Protein AF-K9RDS1-F1 (afdb_monomer)

Structure (mmCIF, N/CA/C/O backbone):
data_AF-K9RDS1-F1
#
_entry.id   AF-K9RDS1-F1
#
loop_
_atom_site.group_PDB
_atom_site.id
_atom_site.type_symbol
_atom_site.label_atom_id
_atom_site.label_alt_id
_atom_site.label_comp_id
_atom_site.label_asym_id
_atom_site.label_entity_id
_atom_site.label_seq_id
_atom_site.pdbx_PDB_ins_code
_atom_site.Cartn_x
_atom_site.Cartn_y
_atom_site.Cartn_z
_atom_site.occupancy
_atom_site.B_iso_or_equiv
_atom_site.auth_seq_id
_atom_site.auth_comp_id
_atom_site.auth_asym_id
_atom_site.auth_atom_id
_atom_site.pdbx_PDB_model_num
ATOM 1 N N . MET A 1 1 ? -23.344 -8.892 13.860 1.00 57.97 1 MET A N 1
ATOM 2 C CA . MET A 1 1 ? -22.542 -7.648 13.850 1.00 57.97 1 MET A CA 1
ATOM 3 C C . MET A 1 1 ? -21.372 -7.818 12.883 1.00 57.97 1 MET A C 1
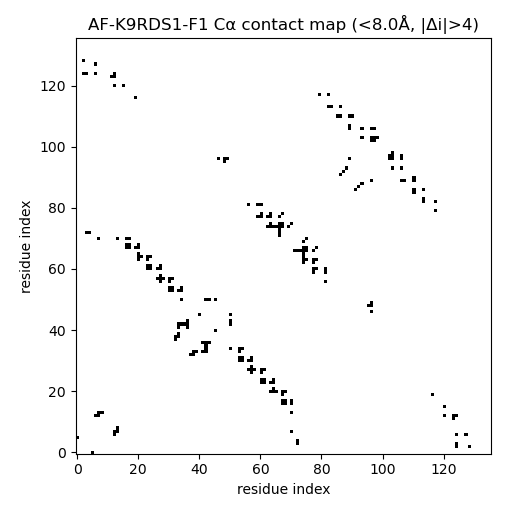ATOM 5 O O . MET A 1 1 ? -20.872 -8.930 12.770 1.00 57.97 1 MET A O 1
ATOM 9 N N . ASN A 1 2 ? -20.998 -6.798 12.100 1.00 82.69 2 ASN A N 1
ATOM 10 C CA . ASN A 1 2 ? -19.904 -6.906 11.121 1.00 82.69 2 ASN A CA 1
ATOM 11 C C . ASN A 1 2 ? -18.580 -6.490 11.788 1.00 82.69 2 ASN A C 1
ATOM 13 O O . ASN A 1 2 ? -18.337 -5.298 11.952 1.00 82.69 2 ASN A O 1
ATOM 17 N N . LEU A 1 3 ? -17.721 -7.460 12.120 1.00 82.25 3 LEU A N 1
ATOM 18 C CA . LEU A 1 3 ? -16.455 -7.258 12.845 1.00 82.25 3 LEU A CA 1
ATOM 19 C C . LEU A 1 3 ? -15.535 -6.198 12.202 1.00 82.25 3 LEU A C 1
ATOM 21 O O . LEU A 1 3 ? -14.883 -5.410 12.893 1.00 82.25 3 LEU A O 1
ATOM 25 N N . LEU A 1 4 ? -15.491 -6.132 10.866 1.00 81.50 4 LEU A N 1
ATOM 26 C CA . LEU A 1 4 ? -14.716 -5.108 10.153 1.00 81.50 4 LEU A CA 1
ATOM 27 C C . LEU A 1 4 ? -15.299 -3.712 10.359 1.00 81.50 4 LEU A C 1
ATOM 29 O O . LEU A 1 4 ? -14.567 -2.731 10.373 1.00 81.50 4 LEU A O 1
ATOM 33 N N . PHE A 1 5 ? -16.616 -3.583 10.497 1.00 82.75 5 PHE A N 1
ATOM 34 C CA . PHE A 1 5 ? -17.224 -2.286 10.759 1.00 82.75 5 PHE A CA 1
ATOM 35 C C . PHE A 1 5 ? -16.827 -1.760 12.138 1.00 82.75 5 PHE A C 1
ATOM 37 O O . PHE A 1 5 ? -16.374 -0.622 12.230 1.00 82.75 5 PHE A O 1
ATOM 44 N N . GLU A 1 6 ? -16.933 -2.598 13.163 1.00 82.56 6 GLU A N 1
ATOM 45 C CA . GLU A 1 6 ? -16.746 -2.215 14.566 1.00 82.56 6 GLU A CA 1
ATOM 46 C C . GLU A 1 6 ? -15.288 -1.948 14.915 1.00 82.56 6 GLU A C 1
ATOM 48 O O . GLU A 1 6 ? -14.963 -0.932 15.537 1.00 82.56 6 GLU A O 1
ATOM 53 N N . SER A 1 7 ? -14.394 -2.817 14.439 1.00 84.75 7 SER A N 1
ATOM 54 C CA . SER A 1 7 ? -12.957 -2.700 14.695 1.00 84.75 7 SER A CA 1
ATOM 55 C C . SER A 1 7 ? -12.385 -1.357 14.239 1.00 84.75 7 SER A C 1
ATOM 57 O O . SER A 1 7 ? -11.572 -0.777 14.949 1.00 84.75 7 SER A O 1
ATOM 59 N N . ARG A 1 8 ? -12.851 -0.783 13.125 1.00 86.06 8 ARG A N 1
ATOM 60 C CA . ARG A 1 8 ? -12.325 0.488 12.573 1.00 86.06 8 ARG A CA 1
ATOM 61 C C . ARG A 1 8 ? -12.622 1.718 13.426 1.00 86.06 8 ARG A C 1
ATOM 63 O O . ARG A 1 8 ? -11.981 2.755 13.245 1.00 86.06 8 ARG A O 1
ATOM 70 N N . HIS A 1 9 ? -13.598 1.627 14.327 1.00 84.31 9 HIS A N 1
ATOM 71 C CA . HIS A 1 9 ? -13.911 2.698 15.270 1.00 84.31 9 HIS A CA 1
ATOM 72 C C . HIS A 1 9 ? -13.145 2.557 16.591 1.00 84.31 9 HIS A C 1
ATOM 74 O O . HIS A 1 9 ? -13.081 3.525 17.348 1.00 84.31 9 HIS A O 1
ATOM 80 N N . LYS A 1 10 ? -12.497 1.411 16.849 1.00 91.44 10 LYS A N 1
ATOM 81 C CA . LYS A 1 10 ? -11.580 1.264 17.986 1.00 91.44 10 LYS A CA 1
ATOM 82 C C . LYS A 1 10 ? -10.351 2.165 17.779 1.00 91.44 10 LYS A C 1
ATOM 84 O O . LYS A 1 10 ? -9.849 2.265 16.656 1.00 91.44 10 LYS A O 1
ATOM 89 N N . PRO A 1 11 ? -9.829 2.802 18.842 1.00 91.75 11 PRO A N 1
ATOM 90 C CA . PRO A 1 11 ? -8.752 3.784 18.720 1.00 91.75 11 PRO A CA 1
ATOM 91 C C . PRO A 1 11 ? -7.466 3.191 18.128 1.00 91.75 11 PRO A C 1
ATOM 93 O O . PRO A 1 11 ? -6.879 3.803 17.241 1.00 91.75 11 PRO A O 1
ATOM 96 N N . SER A 1 12 ? -7.068 1.982 18.539 1.00 93.50 12 SER A N 1
ATOM 97 C CA . SER A 1 12 ? -5.855 1.311 18.044 1.00 93.50 12 SER A CA 1
ATOM 98 C C . SER A 1 12 ? -5.906 1.039 16.539 1.00 93.50 12 SER A C 1
ATOM 100 O O . SER A 1 12 ? -5.006 1.443 15.807 1.00 93.50 12 SER A O 1
ATOM 102 N N . MET A 1 13 ? -6.991 0.426 16.060 1.00 96.00 13 MET A N 1
ATOM 103 C CA . MET A 1 13 ? -7.212 0.189 14.632 1.00 96.00 13 MET A CA 1
ATOM 104 C C . MET A 1 13 ? -7.320 1.510 13.864 1.00 96.00 13 MET A C 1
ATOM 106 O O . MET A 1 13 ? -6.721 1.659 12.807 1.00 96.00 13 MET A O 1
ATOM 110 N N . GLY A 1 14 ? -8.046 2.497 14.394 1.00 95.69 14 GLY A N 1
ATOM 111 C CA . GLY A 1 14 ? -8.191 3.799 13.747 1.00 95.69 14 GLY A CA 1
ATOM 112 C C . GLY A 1 14 ? -6.859 4.533 13.552 1.00 95.69 14 GLY A C 1
ATOM 113 O O . GLY A 1 14 ? -6.648 5.123 12.493 1.00 95.69 14 GLY A O 1
ATOM 114 N N . ILE A 1 15 ? -5.964 4.482 14.543 1.00 96.88 15 ILE A N 1
ATOM 115 C CA . ILE A 1 15 ? -4.605 5.037 14.449 1.00 96.88 15 ILE A CA 1
ATOM 116 C C . ILE A 1 15 ? -3.781 4.244 13.434 1.00 96.88 15 ILE A C 1
ATOM 118 O O . ILE A 1 15 ? -3.176 4.842 12.547 1.00 96.88 15 ILE A O 1
ATOM 122 N N . TYR A 1 16 ? -3.813 2.912 13.518 1.00 98.12 16 TYR A N 1
ATOM 123 C CA . TYR A 1 16 ? -3.113 2.037 12.581 1.00 98.12 16 TYR A CA 1
ATOM 124 C C . TYR A 1 16 ? -3.503 2.324 11.124 1.00 98.12 16 TYR A C 1
ATOM 126 O O . TYR A 1 16 ? -2.622 2.527 10.295 1.00 98.12 16 TYR A O 1
ATOM 134 N N . LEU A 1 17 ? -4.800 2.431 10.812 1.00 98.06 17 LEU A N 1
ATOM 135 C CA . LEU A 1 17 ? -5.264 2.709 9.447 1.00 98.06 17 LEU A CA 1
ATOM 136 C C . LEU A 1 17 ? -4.774 4.070 8.932 1.00 98.06 17 LEU A C 1
ATOM 138 O O . LEU A 1 17 ? -4.433 4.184 7.759 1.00 98.06 17 LEU A O 1
ATOM 142 N N . LYS A 1 18 ? -4.694 5.093 9.793 1.00 98.19 18 LYS A N 1
ATOM 143 C CA . LYS A 1 18 ? -4.146 6.405 9.411 1.00 98.19 18 LYS A CA 1
ATOM 144 C C . LYS A 1 18 ? -2.642 6.357 9.161 1.00 98.19 18 LYS A C 1
ATOM 146 O O . LYS A 1 18 ? -2.181 6.937 8.186 1.00 98.19 18 LYS A O 1
ATOM 151 N N . ILE A 1 19 ? -1.888 5.659 10.009 1.00 98.56 19 ILE A N 1
ATOM 152 C CA . ILE A 1 19 ? -0.446 5.457 9.809 1.00 98.56 19 ILE A CA 1
ATOM 153 C C . ILE A 1 19 ? -0.208 4.684 8.508 1.00 98.56 19 ILE A C 1
ATOM 155 O O . ILE A 1 19 ? 0.604 5.089 7.681 1.00 98.56 19 ILE A O 1
ATOM 159 N N . LEU A 1 20 ? -0.967 3.612 8.289 1.00 98.56 20 LEU A N 1
ATOM 160 C CA . LEU A 1 20 ? -0.900 2.815 7.071 1.00 98.56 20 LEU A CA 1
ATOM 161 C C . LEU A 1 20 ? -1.226 3.652 5.828 1.00 98.56 20 LEU A C 1
ATOM 163 O O . LEU A 1 20 ? -0.536 3.536 4.821 1.00 98.56 20 LEU A O 1
ATOM 167 N N . ALA A 1 21 ? -2.220 4.542 5.909 1.00 98.69 21 ALA A N 1
ATOM 168 C CA . ALA A 1 21 ? -2.540 5.467 4.827 1.00 98.69 21 ALA A CA 1
ATOM 169 C C . ALA A 1 21 ? -1.350 6.367 4.453 1.00 98.69 21 ALA A C 1
ATOM 171 O O . ALA A 1 21 ? -1.142 6.612 3.270 1.00 98.69 21 ALA A O 1
ATOM 172 N N . LEU A 1 22 ? -0.540 6.817 5.420 1.00 98.69 22 LEU A N 1
ATOM 173 C CA . LEU A 1 22 ? 0.663 7.613 5.139 1.00 98.69 22 LEU A CA 1
ATOM 174 C C . LEU A 1 22 ? 1.739 6.800 4.407 1.00 98.69 22 LEU A C 1
ATOM 176 O O . LEU A 1 22 ? 2.350 7.303 3.467 1.00 98.69 22 LEU A O 1
ATOM 180 N N . PHE A 1 23 ? 1.936 5.531 4.777 1.00 98.56 23 PHE A N 1
ATOM 181 C CA . PHE A 1 23 ? 2.849 4.647 4.045 1.00 98.56 23 PHE A CA 1
ATOM 182 C C . PHE A 1 23 ? 2.382 4.398 2.608 1.00 98.56 23 PHE A C 1
ATOM 184 O O . PHE A 1 23 ? 3.173 4.484 1.671 1.00 98.56 23 PHE A O 1
ATOM 191 N N . TYR A 1 24 ? 1.085 4.153 2.417 1.00 98.50 24 TYR A N 1
ATOM 192 C CA . TYR A 1 24 ? 0.511 4.013 1.080 1.00 98.50 24 TYR A CA 1
ATOM 193 C C . TYR A 1 24 ? 0.559 5.318 0.279 1.00 98.50 24 TYR A C 1
ATOM 195 O O . TYR A 1 24 ? 0.686 5.269 -0.940 1.00 98.50 24 TYR A O 1
ATOM 203 N N . PHE A 1 25 ? 0.507 6.478 0.938 1.00 98.75 25 PHE A N 1
ATOM 204 C CA . PHE A 1 25 ? 0.653 7.776 0.281 1.00 98.75 25 PHE A CA 1
ATOM 205 C C . PHE A 1 25 ? 2.065 7.959 -0.263 1.00 98.75 25 PHE A C 1
ATOM 207 O O . PHE A 1 25 ? 2.230 8.352 -1.419 1.00 98.75 25 PHE A O 1
ATOM 214 N N . TYR A 1 26 ? 3.074 7.597 0.530 1.00 98.44 26 TYR A N 1
ATOM 215 C CA . TYR A 1 26 ? 4.452 7.548 0.059 1.00 98.44 26 TYR A CA 1
ATOM 216 C C . TYR A 1 26 ? 4.595 6.603 -1.146 1.00 98.44 26 TYR A C 1
ATOM 218 O O . TYR A 1 26 ? 5.065 7.032 -2.197 1.00 98.44 26 TYR A O 1
ATOM 226 N N . GLY A 1 27 ? 4.100 5.363 -1.045 1.00 97.75 27 GLY A N 1
ATOM 227 C CA . GLY A 1 27 ? 4.163 4.391 -2.144 1.00 97.75 27 GLY A CA 1
ATOM 228 C C . GLY A 1 27 ? 3.454 4.857 -3.423 1.00 97.75 27 GLY A C 1
ATOM 229 O O . GLY A 1 27 ? 4.027 4.793 -4.507 1.00 97.75 27 GLY A O 1
ATOM 230 N N . ALA A 1 28 ? 2.239 5.402 -3.311 1.00 98.31 28 ALA A N 1
ATOM 231 C CA . ALA A 1 28 ? 1.509 5.950 -4.456 1.00 98.31 28 ALA A CA 1
ATOM 232 C C . ALA A 1 28 ? 2.269 7.114 -5.111 1.00 98.31 28 ALA A C 1
ATOM 234 O O . ALA A 1 28 ? 2.321 7.205 -6.335 1.00 98.31 28 ALA A O 1
ATOM 235 N N . THR A 1 29 ? 2.900 7.975 -4.307 1.00 98.50 29 THR A N 1
ATOM 236 C CA . THR A 1 29 ? 3.715 9.089 -4.812 1.00 98.50 29 THR A CA 1
ATOM 237 C C . THR A 1 29 ? 4.932 8.587 -5.585 1.00 98.50 29 THR A C 1
ATOM 239 O O . THR A 1 29 ? 5.243 9.150 -6.630 1.00 98.50 29 THR A O 1
ATOM 242 N N . VAL A 1 30 ? 5.583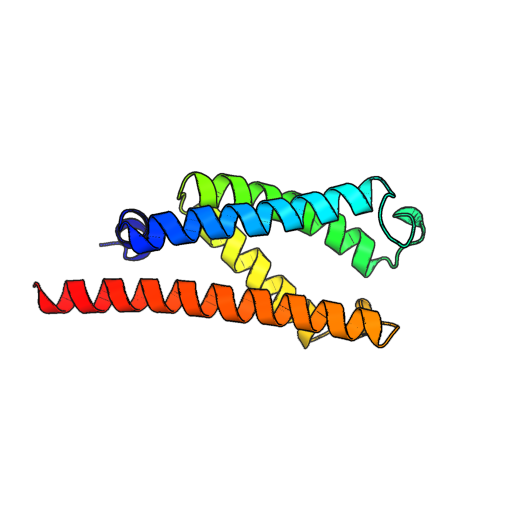 7.510 -5.131 1.00 97.44 30 VAL A N 1
ATOM 243 C CA . VAL A 1 30 ? 6.686 6.871 -5.872 1.00 97.44 30 VAL A CA 1
ATOM 244 C C . VAL A 1 30 ? 6.208 6.372 -7.239 1.00 97.44 30 VAL A C 1
ATOM 246 O O . VAL A 1 30 ? 6.840 6.678 -8.245 1.00 97.44 30 VAL A O 1
ATOM 249 N N . HIS A 1 31 ? 5.057 5.698 -7.310 1.00 97.94 31 HIS A N 1
ATOM 250 C CA . HIS A 1 31 ? 4.504 5.248 -8.594 1.00 97.94 31 HIS A CA 1
ATOM 251 C C . HIS A 1 31 ? 4.148 6.415 -9.530 1.00 97.94 31 HIS A C 1
ATOM 253 O O . HIS A 1 31 ? 4.419 6.355 -10.730 1.00 97.94 31 HIS A O 1
ATOM 259 N N . TYR A 1 32 ? 3.600 7.514 -8.999 1.00 98.50 32 TYR A N 1
ATOM 260 C CA . TYR A 1 32 ? 3.381 8.727 -9.793 1.00 98.50 32 TYR A CA 1
ATOM 261 C C . TYR A 1 32 ? 4.693 9.364 -10.264 1.00 98.50 32 TYR A C 1
ATOM 263 O O . TYR A 1 32 ? 4.776 9.794 -11.412 1.00 98.50 32 TYR A O 1
ATOM 271 N N . ALA A 1 33 ? 5.721 9.410 -9.416 1.00 98.12 33 ALA A N 1
ATOM 272 C CA . ALA A 1 33 ? 7.033 9.929 -9.789 1.00 98.12 33 ALA A CA 1
ATOM 273 C C . ALA A 1 33 ? 7.656 9.101 -10.925 1.00 98.12 33 ALA A C 1
ATOM 275 O O . ALA A 1 33 ? 8.121 9.676 -11.911 1.00 98.12 33 ALA A O 1
ATOM 276 N N . ASN A 1 34 ? 7.574 7.770 -10.843 1.00 97.06 34 ASN A N 1
ATOM 277 C CA . ASN A 1 34 ? 8.015 6.870 -11.909 1.00 97.06 34 ASN A CA 1
ATOM 278 C C . ASN A 1 34 ? 7.268 7.140 -13.219 1.00 97.06 34 ASN A C 1
ATOM 280 O O . ASN A 1 34 ? 7.908 7.298 -14.257 1.00 97.06 34 ASN A O 1
ATOM 284 N N . LEU A 1 35 ? 5.937 7.277 -13.173 1.00 97.31 35 LEU A N 1
ATOM 285 C CA . LEU A 1 35 ? 5.106 7.568 -14.348 1.00 97.31 35 LEU A CA 1
ATOM 286 C C . LEU A 1 35 ? 5.474 8.901 -15.024 1.00 97.31 35 LEU A C 1
ATOM 288 O O . LEU A 1 35 ? 5.400 9.023 -16.246 1.00 97.31 35 LEU A O 1
ATOM 292 N N . LEU A 1 36 ? 5.897 9.890 -14.236 1.00 97.38 36 LEU A N 1
ATOM 293 C CA . LEU A 1 36 ? 6.375 11.188 -14.722 1.00 97.38 36 LEU A CA 1
ATOM 294 C C . LEU A 1 36 ? 7.827 11.153 -15.234 1.00 97.38 36 LEU A C 1
ATOM 296 O O . LEU A 1 36 ? 8.314 12.165 -15.733 1.00 97.38 36 LEU A O 1
ATOM 300 N N . GLY A 1 37 ? 8.508 10.007 -15.144 1.00 94.69 37 GLY A N 1
ATOM 301 C CA . GLY A 1 37 ? 9.886 9.828 -15.602 1.00 94.69 37 GLY A CA 1
ATOM 302 C C . GLY A 1 37 ? 10.956 10.206 -14.576 1.00 94.69 37 GLY A C 1
ATOM 303 O O . GLY A 1 37 ? 12.116 10.320 -14.952 1.00 94.69 37 GLY A O 1
ATOM 304 N N . PHE A 1 38 ? 10.594 10.380 -13.300 1.00 96.00 38 PHE A N 1
ATOM 305 C CA . PHE A 1 38 ? 11.543 10.638 -12.205 1.00 96.00 38 PHE A CA 1
ATOM 306 C C . PHE A 1 38 ? 12.093 9.358 -11.550 1.00 96.00 38 PHE A C 1
ATOM 308 O O . PHE A 1 38 ? 12.783 9.441 -10.535 1.00 96.00 38 PHE A O 1
ATOM 315 N N . GLY A 1 39 ? 11.764 8.182 -12.091 1.00 90.62 39 GLY A N 1
ATOM 316 C CA . GLY A 1 39 ? 12.354 6.911 -11.670 1.00 90.62 39 GLY A CA 1
ATOM 317 C C . GLY A 1 39 ? 13.803 6.760 -12.145 1.00 90.62 39 GLY A C 1
ATOM 318 O O . GLY A 1 39 ? 14.295 7.556 -12.940 1.00 90.62 39 GLY A O 1
ATOM 319 N N . GLU A 1 40 ? 14.481 5.709 -11.680 1.00 88.44 40 GLU A N 1
ATOM 320 C CA . GLU A 1 40 ? 15.854 5.380 -12.102 1.00 88.44 40 GLU A CA 1
ATOM 321 C C . GLU A 1 40 ? 15.963 5.185 -13.623 1.00 88.44 40 GLU A C 1
ATOM 323 O O . GLU A 1 40 ? 16.923 5.625 -14.252 1.00 88.44 40 GLU A O 1
ATOM 328 N N . ILE A 1 41 ? 14.940 4.561 -14.210 1.00 91.06 41 ILE A N 1
ATOM 329 C CA . ILE A 1 41 ? 14.778 4.390 -15.650 1.00 91.06 41 ILE A CA 1
ATOM 330 C C . ILE A 1 41 ? 13.559 5.223 -16.078 1.00 91.06 41 ILE A C 1
ATOM 332 O O . ILE A 1 41 ? 12.510 5.136 -15.424 1.00 91.06 41 ILE A O 1
ATOM 336 N N . PRO A 1 42 ? 13.649 6.023 -17.159 1.00 95.00 42 PRO A N 1
ATOM 337 C CA . PRO A 1 42 ? 12.496 6.740 -17.690 1.00 95.00 42 PRO A CA 1
ATOM 338 C C . PRO A 1 42 ? 11.330 5.789 -17.982 1.00 95.00 42 PRO A C 1
ATOM 340 O O . PRO A 1 42 ? 11.524 4.733 -18.577 1.00 95.00 42 PRO A O 1
ATOM 343 N N . PHE A 1 43 ? 10.097 6.185 -17.643 1.00 94.94 43 PHE A N 1
ATOM 344 C CA . PHE A 1 43 ? 8.903 5.326 -17.726 1.00 94.94 43 PHE A CA 1
ATOM 345 C C . PHE A 1 43 ? 8.774 4.532 -19.037 1.00 94.94 43 PHE A C 1
ATOM 347 O O . PHE A 1 43 ? 8.452 3.349 -19.022 1.00 94.94 43 PHE A O 1
ATOM 354 N N . ARG A 1 44 ? 9.041 5.174 -20.182 1.00 95.50 44 ARG A N 1
ATOM 355 C CA . ARG A 1 44 ? 8.912 4.548 -21.511 1.00 95.50 44 ARG A CA 1
ATOM 356 C C . ARG A 1 44 ? 9.973 3.485 -21.798 1.00 95.50 44 ARG A C 1
ATOM 358 O O . ARG A 1 44 ? 9.762 2.653 -22.674 1.00 95.50 44 ARG A O 1
ATOM 365 N N . GLU A 1 45 ? 11.091 3.541 -21.090 1.00 95.81 45 GLU A N 1
ATOM 366 C CA . GLU A 1 45 ? 12.226 2.625 -21.212 1.00 95.81 45 GLU A CA 1
ATOM 367 C C . GLU A 1 45 ? 12.183 1.528 -20.139 1.00 95.81 45 GLU A C 1
ATOM 369 O O . GLU A 1 45 ? 12.830 0.492 -20.287 1.00 95.81 45 GLU A O 1
ATOM 374 N N . SER A 1 46 ? 11.381 1.714 -19.085 1.00 93.94 46 SER A N 1
ATOM 375 C CA . SER A 1 46 ? 11.160 0.707 -18.050 1.00 93.94 46 SER A CA 1
ATOM 376 C C . SER A 1 46 ? 10.546 -0.576 -18.627 1.00 93.94 46 SER A C 1
ATOM 378 O O . SER A 1 46 ? 9.724 -0.512 -19.546 1.00 93.94 46 SER A O 1
ATOM 380 N N . PRO A 1 47 ? 10.859 -1.757 -18.066 1.00 94.25 47 PRO A N 1
ATOM 381 C CA . PRO A 1 47 ? 10.205 -3.007 -18.441 1.00 94.25 47 PRO A CA 1
ATOM 382 C C . PRO A 1 47 ? 8.678 -2.912 -18.358 1.00 94.25 47 PRO A C 1
ATOM 384 O O . PRO A 1 47 ? 8.131 -2.247 -17.477 1.00 94.25 47 PRO A O 1
ATOM 387 N N . LEU A 1 48 ? 7.972 -3.619 -19.245 1.00 95.62 48 LEU A N 1
ATOM 388 C CA . LEU A 1 48 ? 6.506 -3.556 -19.321 1.00 95.62 48 LEU A CA 1
ATOM 389 C C . LEU A 1 48 ? 5.825 -3.911 -17.986 1.00 95.62 48 LEU A C 1
ATOM 391 O O . LEU A 1 48 ? 4.816 -3.309 -17.630 1.00 95.62 48 LEU A O 1
ATOM 395 N N . SER A 1 49 ? 6.392 -4.854 -17.231 1.00 95.56 49 SER A N 1
ATOM 396 C CA . SER A 1 49 ? 5.951 -5.218 -15.878 1.00 95.56 49 SER A CA 1
ATOM 397 C C . SER A 1 49 ? 5.951 -4.022 -14.922 1.00 95.56 49 SER A C 1
ATOM 399 O O . SER A 1 49 ? 4.965 -3.807 -14.217 1.00 95.56 49 SER A O 1
ATOM 401 N N . TRP A 1 50 ? 7.017 -3.218 -14.939 1.00 95.31 50 TRP A N 1
ATOM 402 C CA . TRP A 1 50 ? 7.132 -1.990 -14.153 1.00 95.31 50 TRP A CA 1
ATOM 403 C C . TRP A 1 50 ? 6.158 -0.917 -14.633 1.00 95.31 50 TRP A C 1
ATOM 405 O O . TRP A 1 50 ? 5.458 -0.341 -13.808 1.00 95.31 50 TRP A O 1
ATOM 415 N N . GLN A 1 51 ? 6.012 -0.719 -15.947 1.00 97.38 51 GLN A N 1
ATOM 416 C CA . GLN A 1 51 ? 5.062 0.263 -16.486 1.00 97.38 51 GLN A CA 1
ATOM 417 C C . GLN A 1 51 ? 3.614 -0.032 -16.067 1.00 97.38 51 GLN A C 1
ATOM 419 O O . GLN A 1 51 ? 2.895 0.851 -15.594 1.00 97.38 51 GLN A O 1
ATOM 424 N N . VAL A 1 52 ? 3.187 -1.289 -16.222 1.00 97.75 52 VAL A N 1
ATOM 425 C CA . VAL A 1 52 ? 1.845 -1.737 -15.820 1.00 97.75 52 VAL A CA 1
ATOM 426 C C . VAL A 1 52 ? 1.680 -1.639 -14.303 1.00 97.75 52 VAL A C 1
ATOM 428 O O . VAL A 1 52 ? 0.642 -1.170 -13.832 1.00 97.75 52 VAL A O 1
ATOM 431 N N . GLY A 1 53 ? 2.704 -2.045 -13.547 1.00 97.12 53 GLY A N 1
ATOM 432 C CA . GLY A 1 53 ? 2.729 -1.952 -12.091 1.00 97.12 53 GLY A CA 1
ATOM 433 C C . GLY A 1 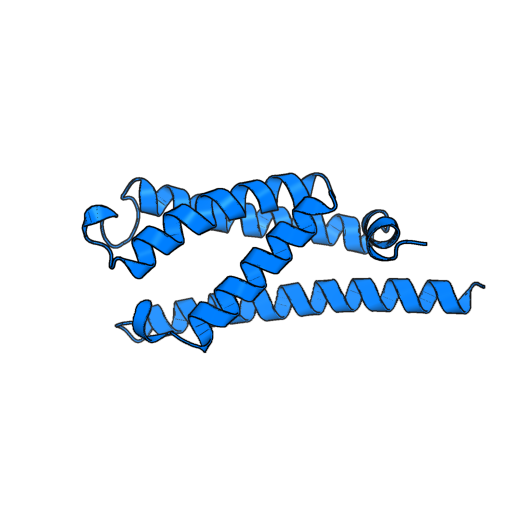53 ? 2.560 -0.518 -11.593 1.00 97.12 53 GLY A C 1
ATOM 434 O O . GLY A 1 53 ? 1.677 -0.269 -10.775 1.00 97.12 53 GLY A O 1
ATOM 435 N N . ASP A 1 54 ? 3.338 0.430 -12.115 1.00 97.69 54 ASP A N 1
ATOM 436 C CA . ASP A 1 54 ? 3.279 1.837 -11.712 1.00 97.69 54 ASP A CA 1
ATOM 437 C C . ASP A 1 54 ? 1.907 2.455 -11.997 1.00 97.69 54 ASP A C 1
ATOM 439 O O . ASP A 1 54 ? 1.329 3.091 -11.116 1.00 97.69 54 ASP A O 1
ATOM 443 N N . ILE A 1 55 ? 1.325 2.215 -13.178 1.00 98.50 55 ILE A N 1
ATOM 444 C CA . ILE A 1 55 ? -0.023 2.717 -13.493 1.00 98.50 55 ILE A CA 1
ATOM 445 C C . ILE A 1 55 ? -1.055 2.130 -12.522 1.00 98.50 55 ILE A C 1
ATOM 447 O O . ILE A 1 55 ? -1.854 2.863 -11.929 1.00 98.50 55 ILE A O 1
ATOM 451 N N . PHE A 1 56 ? -1.054 0.806 -12.357 1.00 98.44 56 PHE A N 1
ATOM 452 C CA . PHE A 1 56 ? -2.045 0.117 -11.537 1.00 98.44 56 PHE A CA 1
ATOM 453 C C . PHE A 1 56 ? -1.940 0.519 -10.061 1.00 98.44 56 PHE A C 1
ATOM 455 O O . PHE A 1 56 ? -2.949 0.869 -9.439 1.00 98.44 56 PHE A O 1
ATOM 462 N N . TYR A 1 57 ? -0.729 0.518 -9.502 1.00 98.38 57 TYR A N 1
ATOM 463 C CA . TYR A 1 57 ? -0.501 0.803 -8.088 1.00 98.38 57 TYR A CA 1
ATOM 464 C C . TYR A 1 57 ? -0.516 2.295 -7.745 1.00 98.38 57 TYR A C 1
ATOM 466 O O . TYR A 1 57 ? -0.855 2.620 -6.607 1.00 98.38 57 TYR A O 1
ATOM 474 N N . ALA A 1 58 ? -0.289 3.211 -8.693 1.00 98.50 58 ALA A N 1
ATOM 475 C CA . ALA A 1 58 ? -0.577 4.633 -8.477 1.00 98.50 58 ALA A CA 1
ATOM 476 C C . ALA A 1 58 ? -2.078 4.863 -8.221 1.00 98.50 58 ALA A C 1
ATOM 478 O O . ALA A 1 58 ? -2.474 5.501 -7.238 1.00 98.50 58 ALA A O 1
ATOM 479 N N . ILE A 1 59 ? -2.933 4.286 -9.073 1.00 98.56 59 ILE A N 1
ATOM 480 C CA . ILE A 1 59 ? -4.392 4.423 -8.972 1.00 98.56 59 ILE A CA 1
ATOM 481 C C . ILE A 1 59 ? -4.913 3.694 -7.731 1.00 98.56 59 ILE A C 1
ATOM 483 O O . ILE A 1 59 ? -5.576 4.297 -6.881 1.00 98.56 59 ILE A O 1
ATOM 487 N N . LEU A 1 60 ? -4.598 2.402 -7.592 1.00 98.69 60 LEU A N 1
ATOM 488 C CA . LEU A 1 60 ? -5.056 1.598 -6.459 1.00 98.69 60 LEU A CA 1
ATOM 489 C C . LEU A 1 60 ? -4.512 2.137 -5.127 1.00 98.69 60 LEU A C 1
ATOM 491 O O . LEU A 1 60 ? -5.242 2.171 -4.132 1.00 98.69 60 LEU A O 1
ATOM 495 N N . GLY A 1 61 ? -3.263 2.607 -5.114 1.00 98.31 61 GLY A N 1
ATOM 496 C CA . GLY A 1 61 ? -2.645 3.275 -3.973 1.00 98.31 61 GLY A CA 1
ATOM 497 C C . GLY A 1 61 ? -3.424 4.518 -3.557 1.00 98.31 61 GLY A C 1
ATOM 498 O O . GLY A 1 61 ? -3.758 4.656 -2.386 1.00 98.31 61 GLY A O 1
ATOM 499 N N . THR A 1 62 ? -3.829 5.364 -4.505 1.00 98.69 62 THR A N 1
ATOM 500 C CA . THR A 1 62 ? -4.624 6.576 -4.229 1.00 98.69 62 THR A CA 1
ATOM 501 C C . THR A 1 62 ? -5.964 6.248 -3.567 1.00 98.69 62 THR A C 1
ATOM 503 O O . THR A 1 62 ? -6.310 6.831 -2.534 1.00 98.69 62 THR A O 1
ATOM 506 N N . PHE A 1 63 ? -6.696 5.262 -4.097 1.00 98.69 63 PHE A N 1
ATOM 507 C CA . PHE A 1 63 ? -7.917 4.771 -3.456 1.00 98.69 63 PHE A CA 1
ATOM 508 C C . PHE A 1 63 ? -7.626 4.222 -2.055 1.00 98.69 63 PHE A C 1
ATOM 510 O O . PHE A 1 63 ? -8.319 4.566 -1.097 1.00 98.69 63 PHE A O 1
ATOM 517 N N . THR A 1 64 ? -6.565 3.432 -1.905 1.00 98.69 64 THR A N 1
ATOM 518 C CA . THR A 1 64 ? -6.151 2.888 -0.606 1.00 98.69 64 THR A CA 1
ATOM 519 C C . THR A 1 64 ? -5.883 4.001 0.407 1.00 98.69 64 THR A C 1
ATOM 521 O O . THR A 1 64 ? -6.432 3.960 1.505 1.00 98.69 64 THR A O 1
ATOM 524 N N . VAL A 1 65 ? -5.138 5.045 0.039 1.00 98.81 65 VAL A N 1
ATOM 525 C CA . VAL A 1 65 ? -4.833 6.195 0.907 1.00 98.81 65 VAL A CA 1
ATOM 526 C C . VAL A 1 65 ? -6.104 6.885 1.384 1.00 98.81 65 VAL A C 1
ATOM 528 O O . VAL A 1 65 ? -6.328 6.996 2.592 1.00 98.81 65 VAL A O 1
ATOM 531 N N . ILE A 1 66 ? -6.956 7.317 0.450 1.00 98.69 66 ILE A N 1
ATOM 532 C CA . ILE A 1 66 ? -8.195 8.043 0.768 1.00 98.69 66 ILE A CA 1
ATOM 533 C C . ILE A 1 66 ? -9.094 7.163 1.638 1.00 98.69 66 ILE A C 1
ATOM 535 O O . ILE A 1 66 ? -9.617 7.592 2.671 1.00 98.69 66 ILE A O 1
ATOM 539 N N . GLY A 1 67 ? -9.249 5.903 1.240 1.00 98.06 67 GLY A N 1
ATOM 540 C CA . GLY A 1 67 ? -10.130 4.966 1.904 1.00 98.06 67 GLY A CA 1
ATOM 541 C C . GLY A 1 67 ? -9.673 4.625 3.322 1.00 98.06 67 GLY A C 1
ATOM 542 O O . GLY A 1 67 ? -10.518 4.586 4.221 1.00 98.06 67 GLY A O 1
ATOM 543 N N . LEU A 1 68 ? -8.374 4.406 3.539 1.00 98.25 68 LEU A N 1
ATOM 544 C CA . LEU A 1 68 ? -7.794 4.130 4.855 1.00 98.25 68 LEU A CA 1
ATOM 545 C C . LEU A 1 68 ? -7.823 5.364 5.763 1.00 98.25 68 LEU A C 1
ATOM 547 O O . LEU A 1 68 ? -8.231 5.250 6.921 1.00 98.25 68 LEU A O 1
ATOM 551 N N . TRP A 1 69 ? -7.481 6.545 5.238 1.00 98.44 69 TRP A N 1
ATOM 552 C CA . TRP A 1 69 ? -7.506 7.801 5.998 1.00 98.44 69 TRP A CA 1
ATOM 553 C C . TRP A 1 69 ? -8.904 8.112 6.543 1.00 98.44 69 TRP A C 1
ATOM 555 O O . TRP A 1 69 ? -9.075 8.470 7.713 1.00 98.44 69 TRP A O 1
ATOM 565 N N . LEU A 1 70 ? -9.921 7.890 5.705 1.00 97.44 70 LEU A N 1
ATOM 566 C CA . LEU A 1 70 ? -11.335 8.038 6.051 1.00 97.44 70 LEU A CA 1
ATOM 567 C C . LEU A 1 70 ? -11.921 6.809 6.773 1.00 97.44 70 LEU A C 1
ATOM 569 O O . LEU A 1 70 ? -13.101 6.808 7.127 1.00 97.44 70 LEU A O 1
ATOM 573 N N . LYS A 1 71 ? -11.122 5.759 7.017 1.00 96.31 71 LYS A N 1
ATOM 574 C CA . LYS A 1 71 ? -11.527 4.502 7.677 1.00 96.31 71 LYS A CA 1
ATOM 575 C C . LYS A 1 71 ? -12.759 3.856 7.025 1.00 96.31 71 LYS A C 1
ATOM 577 O O . LYS A 1 71 ? -13.659 3.340 7.693 1.00 96.31 71 LYS A O 1
ATOM 582 N N . THR A 1 72 ? -12.821 3.877 5.698 1.00 95.56 72 THR A N 1
ATOM 583 C CA . THR A 1 72 ? -13.913 3.311 4.886 1.00 95.56 72 THR A CA 1
ATOM 584 C C . THR A 1 72 ? -13.729 1.809 4.647 1.00 95.56 72 THR A C 1
ATOM 586 O O . THR A 1 72 ? -12.681 1.241 4.952 1.00 95.56 72 THR A O 1
ATOM 589 N N . ARG A 1 73 ? -14.798 1.104 4.234 1.00 93.69 73 ARG A N 1
ATOM 590 C CA . ARG A 1 73 ? -14.744 -0.367 4.086 1.00 93.69 73 ARG A CA 1
ATOM 591 C C . ARG A 1 73 ? -13.999 -0.718 2.808 1.00 93.69 73 ARG A C 1
ATOM 593 O O . ARG A 1 73 ? -13.130 -1.578 2.823 1.00 93.69 73 ARG A O 1
ATOM 600 N N . TRP A 1 74 ? -14.303 0.016 1.742 1.00 95.69 74 TRP A N 1
ATOM 601 C CA . TRP A 1 74 ? -13.633 -0.106 0.457 1.00 95.69 74 TRP A CA 1
ATOM 602 C C . TRP A 1 74 ? -12.137 0.227 0.561 1.00 95.69 74 TRP A C 1
ATOM 604 O O . TRP A 1 74 ? -11.346 -0.459 -0.066 1.00 95.69 74 TRP A O 1
ATOM 614 N N . GLY A 1 75 ? -11.722 1.157 1.432 1.00 97.19 75 GLY A N 1
ATOM 615 C CA . GLY A 1 75 ? -10.301 1.430 1.680 1.00 97.19 75 GLY A CA 1
ATOM 616 C C . GLY A 1 75 ? -9.515 0.224 2.195 1.00 97.19 75 GLY A C 1
ATOM 617 O O . GLY A 1 75 ? -8.411 -0.037 1.730 1.00 97.19 75 GLY A O 1
ATOM 618 N N . ILE A 1 76 ? -10.107 -0.558 3.105 1.00 97.12 76 ILE A N 1
ATOM 619 C CA . ILE A 1 76 ? -9.506 -1.816 3.576 1.00 97.12 76 ILE A CA 1
ATOM 620 C C . ILE A 1 76 ? -9.452 -2.846 2.450 1.00 97.12 76 ILE A C 1
ATOM 622 O O . ILE A 1 76 ? -8.458 -3.549 2.324 1.00 97.12 76 ILE A O 1
ATOM 626 N N . VAL A 1 77 ? -10.491 -2.930 1.616 1.00 97.88 77 VAL A N 1
ATOM 627 C CA . VAL A 1 77 ? -10.483 -3.832 0.455 1.00 97.88 77 VAL A CA 1
ATOM 628 C C . VAL A 1 77 ? -9.365 -3.450 -0.519 1.00 97.88 77 VAL A C 1
ATOM 630 O O . VAL A 1 77 ? -8.624 -4.328 -0.946 1.00 97.88 77 VAL A O 1
ATOM 633 N N . CYS A 1 78 ? -9.184 -2.160 -0.818 1.00 98.50 78 CYS A N 1
ATOM 634 C CA . CYS A 1 78 ? -8.094 -1.672 -1.666 1.00 98.50 78 CYS A CA 1
ATOM 635 C C . CYS A 1 78 ? -6.712 -1.951 -1.056 1.00 98.50 78 CYS A C 1
ATOM 637 O O . CYS A 1 78 ? -5.813 -2.389 -1.772 1.00 98.50 78 CYS A O 1
ATOM 639 N N . PHE A 1 79 ? -6.560 -1.780 0.262 1.00 98.50 79 PHE A N 1
ATOM 640 C CA . PHE A 1 79 ? -5.352 -2.177 0.991 1.00 98.50 79 PHE A CA 1
ATOM 641 C C . PHE A 1 79 ? -5.055 -3.669 0.825 1.00 98.50 79 PHE A C 1
ATOM 643 O O . PHE A 1 79 ? -3.960 -4.031 0.403 1.00 98.50 79 PHE A O 1
ATOM 650 N N . LEU A 1 80 ? -6.031 -4.534 1.115 1.00 98.44 80 LEU A N 1
ATOM 651 C CA . LEU A 1 80 ? -5.854 -5.982 1.015 1.00 98.44 80 LEU A CA 1
ATOM 652 C C . LEU A 1 80 ? -5.542 -6.400 -0.424 1.00 98.44 80 LEU A C 1
ATOM 654 O O . LEU A 1 80 ? -4.650 -7.214 -0.639 1.00 98.44 80 LEU A O 1
ATOM 658 N N . LEU A 1 81 ? -6.226 -5.810 -1.408 1.00 98.56 81 LEU A N 1
ATOM 659 C CA . LEU A 1 81 ? -5.954 -6.050 -2.821 1.00 98.56 81 LEU A CA 1
ATOM 660 C C . LEU A 1 81 ? -4.527 -5.630 -3.194 1.00 98.56 81 LEU A C 1
ATOM 662 O O . LEU A 1 81 ? -3.831 -6.390 -3.863 1.00 98.56 81 LEU A O 1
ATOM 666 N N . SER A 1 82 ? -4.075 -4.460 -2.738 1.00 98.25 82 SER A N 1
ATOM 667 C CA . SER A 1 82 ? -2.710 -3.976 -2.980 1.00 98.25 82 SER A CA 1
ATOM 668 C C . SER A 1 82 ? -1.677 -4.924 -2.380 1.00 98.25 82 SER A C 1
ATOM 670 O O . SER A 1 82 ? -0.807 -5.412 -3.096 1.00 98.25 82 SER A O 1
ATOM 672 N N . ALA A 1 83 ? -1.812 -5.239 -1.091 1.00 98.44 83 ALA A N 1
ATOM 673 C CA . ALA A 1 83 ? -0.862 -6.072 -0.368 1.00 98.44 83 ALA A CA 1
ATOM 674 C C . ALA A 1 83 ? -0.797 -7.494 -0.936 1.00 98.44 83 ALA A C 1
ATOM 676 O O . ALA A 1 83 ? 0.283 -7.999 -1.230 1.00 98.44 83 ALA A O 1
ATOM 677 N N . VAL A 1 84 ? -1.950 -8.136 -1.143 1.00 98.50 84 VAL A N 1
ATOM 678 C CA . VAL A 1 84 ? -2.003 -9.517 -1.641 1.00 98.50 84 VAL A CA 1
ATOM 679 C C . VAL A 1 84 ? -1.521 -9.603 -3.087 1.00 98.50 84 VAL A C 1
ATOM 681 O O . VAL A 1 84 ? -0.741 -10.498 -3.402 1.00 98.50 84 VAL A O 1
ATOM 684 N N . SER A 1 85 ? -1.927 -8.677 -3.963 1.00 98.12 85 SER A N 1
ATOM 685 C CA . SER A 1 85 ? -1.456 -8.698 -5.356 1.00 98.12 85 SE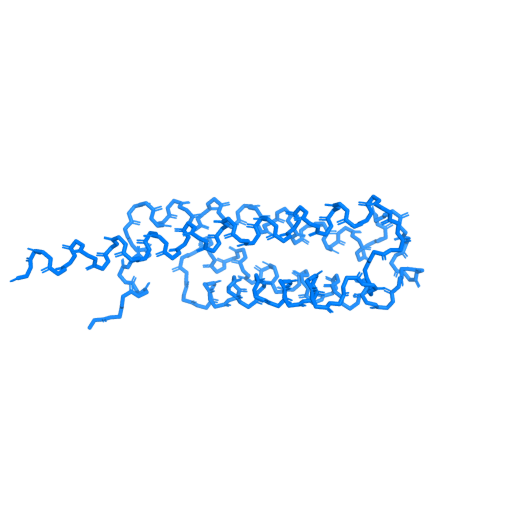R A CA 1
ATOM 686 C C . SER A 1 85 ? 0.055 -8.480 -5.451 1.00 98.12 85 SER A C 1
ATOM 688 O O . SER A 1 85 ? 0.716 -9.238 -6.156 1.00 98.12 85 SER A O 1
ATOM 690 N N . GLN A 1 86 ? 0.621 -7.528 -4.698 1.00 97.88 86 GLN A N 1
ATOM 691 C CA . GLN A 1 86 ? 2.072 -7.310 -4.685 1.00 97.88 86 GLN A CA 1
ATOM 692 C C . GLN A 1 86 ? 2.824 -8.505 -4.095 1.00 97.88 86 GLN A C 1
ATOM 694 O O . GLN A 1 86 ? 3.848 -8.896 -4.643 1.00 97.88 86 GLN A O 1
ATOM 699 N N . LEU A 1 87 ? 2.309 -9.147 -3.041 1.00 98.44 87 LEU A N 1
ATOM 700 C CA . LEU A 1 87 ? 2.906 -10.379 -2.515 1.00 98.44 87 LEU A CA 1
ATOM 701 C C . LEU A 1 87 ? 2.917 -11.501 -3.558 1.00 98.44 87 LEU A C 1
ATOM 703 O O . LEU A 1 87 ? 3.946 -12.149 -3.739 1.00 98.44 87 LEU A O 1
ATOM 707 N N . ILE A 1 88 ? 1.806 -11.709 -4.271 1.00 98.19 88 ILE A N 1
ATOM 708 C CA . ILE A 1 88 ? 1.722 -12.713 -5.341 1.00 98.19 88 ILE A CA 1
ATOM 709 C C . ILE A 1 88 ? 2.737 -12.405 -6.446 1.00 98.19 88 ILE A C 1
ATOM 711 O O . ILE A 1 88 ? 3.466 -13.301 -6.867 1.00 98.19 88 ILE A O 1
ATOM 715 N N . LEU A 1 89 ? 2.813 -11.149 -6.895 1.00 97.25 89 LEU A N 1
ATOM 716 C CA . LEU A 1 89 ? 3.730 -10.741 -7.958 1.00 97.25 89 LEU A CA 1
ATOM 717 C C . LEU A 1 89 ? 5.195 -10.880 -7.542 1.00 97.25 89 LEU A C 1
ATOM 719 O O . LEU A 1 89 ? 5.988 -11.456 -8.279 1.00 97.25 89 LEU A O 1
ATOM 723 N N . TYR A 1 90 ? 5.559 -10.387 -6.362 1.00 96.75 90 TYR A N 1
ATOM 724 C CA . TYR A 1 90 ? 6.958 -10.287 -5.952 1.00 96.75 90 TYR A CA 1
ATOM 725 C C . TYR A 1 90 ? 7.531 -11.604 -5.426 1.00 96.75 90 TYR A C 1
ATOM 727 O O . TYR A 1 90 ? 8.728 -11.834 -5.566 1.00 96.75 90 TYR A O 1
ATOM 735 N N . ILE A 1 91 ? 6.700 -12.487 -4.864 1.00 97.00 91 ILE A N 1
ATOM 736 C CA . ILE A 1 91 ? 7.133 -13.828 -4.441 1.00 97.00 91 ILE A CA 1
ATOM 737 C C . ILE A 1 91 ? 7.031 -14.823 -5.602 1.00 97.00 91 ILE A C 1
ATOM 739 O O . ILE A 1 91 ? 7.925 -15.645 -5.7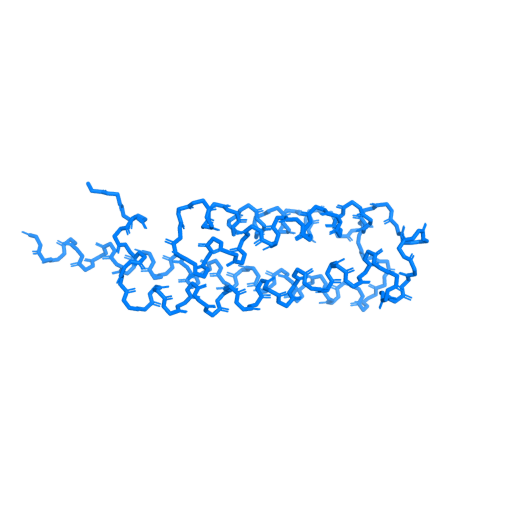84 1.00 97.00 91 ILE A O 1
ATOM 743 N N . GLY A 1 92 ? 5.947 -14.768 -6.382 1.00 97.00 92 GLY A N 1
ATOM 744 C CA . GLY A 1 92 ? 5.682 -15.735 -7.451 1.00 97.00 92 GLY A CA 1
ATOM 745 C C . GLY A 1 92 ? 6.402 -15.431 -8.763 1.00 97.00 92 GLY A C 1
ATOM 746 O O . GLY A 1 92 ? 6.753 -16.354 -9.496 1.00 97.00 92 GLY A O 1
ATOM 747 N N . PHE A 1 93 ? 6.636 -14.150 -9.057 1.00 96.25 93 PHE A N 1
ATOM 748 C CA . PHE A 1 93 ? 7.213 -13.695 -10.324 1.00 96.25 93 PHE A CA 1
ATOM 749 C C . PHE A 1 93 ? 8.327 -12.639 -10.143 1.00 96.25 93 PHE A C 1
ATOM 751 O O . PHE A 1 93 ? 8.335 -11.632 -10.860 1.00 96.25 93 PHE A O 1
ATOM 758 N N . PRO A 1 94 ? 9.296 -12.829 -9.222 1.00 95.38 94 PRO A N 1
ATOM 759 C CA . PRO A 1 94 ? 10.356 -11.846 -8.972 1.00 95.38 94 PRO A CA 1
ATOM 760 C C . PRO A 1 94 ? 11.184 -11.520 -10.222 1.00 95.38 94 PRO A C 1
ATOM 762 O O . PRO A 1 94 ? 11.599 -10.378 -10.397 1.00 95.38 94 PRO A O 1
ATOM 765 N N . GLN A 1 95 ? 11.365 -12.484 -11.130 1.00 94.31 95 GLN A N 1
ATOM 766 C CA . GLN A 1 95 ? 12.107 -12.331 -12.386 1.00 94.31 95 GLN A CA 1
ATOM 767 C C . GLN A 1 95 ? 11.491 -11.316 -13.362 1.00 94.31 95 GLN A C 1
ATOM 769 O O . GLN A 1 95 ? 12.130 -10.941 -14.340 1.00 94.31 95 GLN A O 1
ATOM 774 N N . TRP A 1 96 ? 10.244 -10.888 -13.140 1.00 94.81 96 TRP A N 1
ATOM 775 C CA . TRP A 1 96 ? 9.627 -9.822 -13.932 1.00 94.81 96 TRP A CA 1
ATOM 776 C C . TRP A 1 96 ? 10.024 -8.425 -13.453 1.00 94.81 96 TRP A C 1
ATOM 778 O O . TRP A 1 96 ? 9.819 -7.463 -14.188 1.00 94.81 96 TRP A O 1
ATOM 788 N N . PHE A 1 97 ? 10.570 -8.302 -12.243 1.00 92.38 97 PHE A N 1
ATOM 789 C CA . PHE A 1 97 ? 10.826 -7.018 -11.590 1.00 92.38 97 PHE A CA 1
ATOM 790 C C . PHE A 1 97 ? 12.294 -6.837 -11.183 1.00 92.38 97 PHE A C 1
ATOM 792 O O . PHE A 1 97 ? 12.795 -5.716 -11.245 1.00 92.38 97 PHE A O 1
ATOM 799 N N . ALA A 1 98 ? 12.982 -7.915 -10.793 1.00 91.75 98 ALA A N 1
ATOM 800 C CA . ALA A 1 98 ? 14.394 -7.913 -10.424 1.00 91.75 98 ALA A CA 1
ATOM 801 C C . ALA A 1 98 ? 15.269 -8.566 -11.488 1.00 91.75 98 ALA A C 1
ATOM 803 O O . ALA A 1 98 ? 15.217 -9.778 -11.702 1.00 91.75 98 ALA A O 1
ATOM 804 N N . PHE A 1 99 ? 16.144 -7.751 -12.063 1.00 88.75 99 PHE A N 1
ATOM 805 C CA . PHE A 1 99 ? 17.223 -8.162 -12.956 1.00 88.75 99 PHE A CA 1
ATOM 806 C C . PHE A 1 99 ? 18.598 -8.014 -12.288 1.00 88.75 99 PHE A C 1
ATOM 808 O O . PHE A 1 99 ? 19.581 -8.575 -12.766 1.00 88.75 99 PHE A O 1
ATOM 815 N N . THR A 1 100 ? 18.664 -7.290 -11.165 1.00 90.94 100 THR A N 1
ATOM 816 C CA . THR A 1 100 ? 19.866 -7.103 -10.343 1.00 90.94 100 THR A CA 1
ATOM 817 C C . THR A 1 100 ? 19.622 -7.527 -8.890 1.00 90.94 100 THR A C 1
ATOM 819 O O . THR A 1 100 ? 18.483 -7.574 -8.417 1.00 90.94 100 THR A O 1
ATOM 822 N N . ASN A 1 101 ? 20.703 -7.800 -8.150 1.00 92.00 101 ASN A N 1
ATOM 823 C CA . ASN A 1 101 ? 20.628 -8.129 -6.719 1.00 92.00 101 ASN A CA 1
ATOM 824 C C . ASN A 1 101 ? 20.029 -6.978 -5.890 1.00 92.00 101 ASN A C 1
ATOM 826 O O . ASN A 1 101 ? 19.296 -7.219 -4.932 1.00 92.00 101 ASN A O 1
ATOM 830 N N . GLU A 1 102 ? 20.302 -5.730 -6.276 1.00 91.31 102 GLU A N 1
ATOM 831 C CA . GLU A 1 102 ? 19.758 -4.537 -5.618 1.00 91.31 102 GLU A CA 1
ATOM 832 C C . GLU A 1 102 ? 18.237 -4.455 -5.789 1.00 91.31 102 GLU A C 1
ATOM 834 O O . GLU A 1 102 ? 17.504 -4.297 -4.811 1.00 91.31 102 GLU A O 1
ATOM 839 N N . GLN A 1 103 ? 17.737 -4.676 -7.011 1.00 91.44 103 GLN A N 1
ATOM 840 C CA . GLN A 1 103 ? 16.298 -4.745 -7.273 1.00 91.44 103 GLN A CA 1
ATOM 841 C C . GLN A 1 103 ? 15.641 -5.882 -6.483 1.00 91.44 103 GLN A C 1
ATOM 843 O O . GLN A 1 103 ? 14.562 -5.700 -5.918 1.00 91.44 103 GLN A O 1
ATOM 848 N N . GLN A 1 104 ? 16.304 -7.037 -6.378 1.00 93.75 104 GLN A N 1
ATOM 849 C CA . GLN A 1 104 ? 15.799 -8.165 -5.595 1.00 93.75 104 GLN A CA 1
ATOM 850 C C . GLN A 1 104 ? 15.673 -7.815 -4.105 1.00 93.75 104 GLN A C 1
ATOM 852 O O . GLN A 1 104 ? 14.675 -8.164 -3.472 1.00 93.75 104 GLN A O 1
ATOM 857 N N . GLN A 1 105 ? 16.637 -7.087 -3.540 1.00 94.94 105 GLN A N 1
ATOM 858 C CA . GLN A 1 105 ? 16.564 -6.614 -2.157 1.00 94.94 105 GLN A CA 1
ATOM 859 C C . GLN A 1 105 ? 15.421 -5.604 -1.947 1.00 94.94 105 GLN A C 1
ATOM 861 O O . GLN A 1 105 ? 14.723 -5.661 -0.925 1.00 94.94 105 GLN A O 1
ATOM 866 N N . LEU A 1 106 ? 15.181 -4.711 -2.913 1.00 92.50 106 LEU A N 1
ATOM 867 C CA . LEU A 1 106 ? 14.047 -3.780 -2.879 1.00 92.50 106 LEU A CA 1
ATOM 868 C C . LEU A 1 106 ? 12.706 -4.530 -2.889 1.00 92.50 106 LEU A C 1
ATOM 870 O O . LEU A 1 106 ? 11.843 -4.247 -2.056 1.00 92.50 106 LEU A O 1
ATOM 874 N N . LEU A 1 107 ? 12.552 -5.540 -3.752 1.00 95.06 107 LEU A N 1
ATOM 875 C CA . LEU A 1 107 ? 11.365 -6.407 -3.786 1.00 95.06 107 LEU A CA 1
ATOM 876 C C . LEU A 1 107 ? 11.119 -7.097 -2.443 1.00 95.06 107 LEU A C 1
ATOM 878 O O . LEU A 1 107 ? 10.000 -7.059 -1.929 1.00 95.06 107 LEU A O 1
ATOM 882 N N . TRP A 1 108 ? 12.159 -7.667 -1.831 1.00 95.44 108 TRP A N 1
ATOM 883 C CA . TRP A 1 108 ? 12.040 -8.284 -0.508 1.00 95.44 108 TRP A CA 1
ATOM 884 C C . TRP A 1 108 ? 11.635 -7.286 0.576 1.00 95.44 108 TRP A C 1
ATOM 886 O O . TRP A 1 108 ? 10.843 -7.627 1.455 1.00 95.44 108 TRP A O 1
ATOM 896 N N . SER A 1 109 ? 12.110 -6.044 0.492 1.00 96.31 109 SER A N 1
ATOM 897 C CA . SER A 1 109 ? 11.715 -4.980 1.421 1.00 96.31 109 SER A CA 1
ATOM 898 C C . SER A 1 109 ? 10.218 -4.661 1.297 1.00 96.31 109 SER A C 1
ATOM 900 O O . SER A 1 109 ? 9.526 -4.540 2.310 1.00 96.31 109 SER A O 1
ATOM 902 N N . MET A 1 110 ? 9.687 -4.624 0.069 1.00 96.00 110 MET A N 1
ATOM 903 C CA . MET A 1 110 ? 8.250 -4.439 -0.187 1.00 96.00 110 MET A CA 1
ATOM 904 C C . MET A 1 110 ? 7.415 -5.634 0.291 1.00 96.00 110 MET A C 1
ATOM 906 O O . ME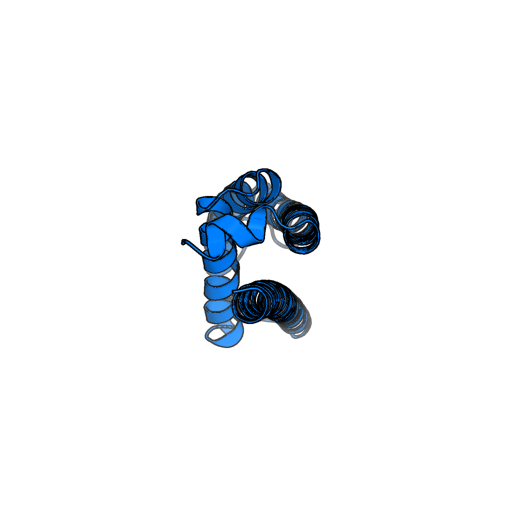T A 1 110 ? 6.361 -5.453 0.905 1.00 96.00 110 MET A O 1
ATOM 910 N N . VAL A 1 111 ? 7.896 -6.862 0.072 1.00 97.94 111 VAL A N 1
ATOM 911 C CA . VAL A 1 111 ? 7.262 -8.084 0.597 1.00 97.94 111 VAL A CA 1
ATOM 912 C C . VAL A 1 111 ? 7.173 -8.023 2.122 1.00 97.94 111 VAL A C 1
ATOM 914 O O . VAL A 1 111 ? 6.094 -8.226 2.682 1.00 97.94 111 VAL A O 1
ATOM 917 N N . MET A 1 112 ? 8.272 -7.689 2.803 1.00 98.06 112 MET A N 1
ATOM 918 C CA . MET A 1 112 ? 8.295 -7.583 4.264 1.00 98.06 112 MET A CA 1
ATOM 919 C C . MET A 1 112 ? 7.355 -6.494 4.778 1.00 98.06 112 MET A C 1
ATOM 921 O O . MET A 1 112 ? 6.635 -6.729 5.749 1.00 98.06 112 MET A O 1
ATOM 925 N N . PHE A 1 113 ? 7.291 -5.339 4.110 1.00 98.12 113 PHE A N 1
ATOM 926 C CA . PHE A 1 113 ? 6.326 -4.289 4.438 1.00 98.12 113 PHE A CA 1
ATOM 927 C C . PHE A 1 113 ? 4.879 -4.813 4.420 1.00 98.12 113 PHE A C 1
ATOM 929 O O . PHE A 1 113 ? 4.134 -4.617 5.387 1.00 98.12 113 PHE A O 1
ATOM 936 N N . HIS A 1 114 ? 4.476 -5.530 3.367 1.00 98.25 114 HIS A N 1
ATOM 937 C CA . HIS A 1 114 ? 3.119 -6.083 3.273 1.00 98.25 114 HIS A CA 1
ATOM 938 C C . HIS A 1 114 ? 2.857 -7.186 4.291 1.00 98.25 114 HIS A C 1
ATOM 940 O O . HIS A 1 114 ? 1.800 -7.190 4.919 1.00 98.25 114 HIS A O 1
ATOM 946 N N . VAL A 1 115 ? 3.817 -8.083 4.521 1.00 98.56 115 VAL A N 1
ATOM 947 C CA . VAL A 1 115 ? 3.688 -9.126 5.550 1.00 98.56 115 VAL A CA 1
ATOM 948 C C . VAL A 1 115 ? 3.489 -8.495 6.928 1.00 98.56 115 VAL A C 1
ATOM 950 O O . VAL A 1 115 ? 2.528 -8.829 7.620 1.00 98.56 115 VAL A O 1
ATOM 953 N N . VAL A 1 116 ? 4.340 -7.543 7.318 1.00 98.62 116 VAL A N 1
ATOM 954 C CA . VAL A 1 116 ? 4.253 -6.877 8.626 1.00 98.62 116 VAL A CA 1
ATOM 955 C C . VAL A 1 116 ? 2.938 -6.116 8.771 1.00 98.62 116 VAL A C 1
ATOM 957 O O . VAL A 1 116 ? 2.255 -6.250 9.788 1.00 98.62 116 VAL A O 1
ATOM 960 N N . THR A 1 117 ? 2.540 -5.342 7.760 1.00 98.44 117 THR A N 1
ATOM 961 C CA . THR A 1 117 ? 1.291 -4.573 7.830 1.00 98.44 117 THR A CA 1
ATOM 962 C C . THR A 1 117 ? 0.073 -5.491 7.911 1.00 98.44 117 THR A C 1
ATOM 964 O O . THR A 1 117 ? -0.780 -5.257 8.769 1.00 98.44 117 THR A O 1
ATOM 967 N N . LEU A 1 118 ? 0.009 -6.571 7.127 1.00 98.56 118 LEU A N 1
ATOM 968 C CA . LEU A 1 118 ? -1.065 -7.565 7.216 1.00 98.56 118 LEU A CA 1
ATOM 969 C C . LEU A 1 118 ? -1.103 -8.253 8.586 1.00 98.56 118 LEU A C 1
ATOM 971 O O . LEU A 1 118 ? -2.183 -8.383 9.163 1.00 98.56 118 LEU A O 1
ATOM 975 N N . LEU A 1 119 ? 0.049 -8.644 9.139 1.00 98.50 119 LEU A N 1
ATOM 976 C CA . LEU A 1 119 ? 0.122 -9.258 10.469 1.00 98.50 119 LEU A CA 1
ATOM 977 C C . LEU A 1 119 ? -0.422 -8.325 11.554 1.00 98.50 119 LEU A C 1
ATOM 979 O O . LEU A 1 119 ? -1.223 -8.757 12.384 1.00 98.50 119 LEU A O 1
ATOM 983 N N . ILE A 1 120 ? -0.056 -7.040 11.525 1.00 98.25 120 ILE A N 1
ATOM 984 C CA . ILE A 1 120 ? -0.590 -6.049 12.470 1.00 98.25 120 ILE A CA 1
ATOM 985 C C . ILE A 1 120 ? -2.102 -5.884 12.274 1.00 98.25 120 ILE A C 1
ATOM 987 O O . ILE A 1 120 ? -2.850 -5.893 13.253 1.00 98.25 120 ILE A O 1
ATOM 991 N N . PHE A 1 121 ? -2.570 -5.773 11.027 1.00 97.56 121 PHE A N 1
ATOM 992 C CA . PHE A 1 121 ? -3.992 -5.621 10.721 1.00 97.56 121 PHE A CA 1
ATOM 993 C C . PHE A 1 121 ? -4.820 -6.793 11.263 1.00 97.56 121 PHE A C 1
ATOM 995 O O . PHE A 1 121 ? -5.781 -6.583 12.009 1.00 97.56 121 PHE A O 1
ATOM 1002 N N . PHE A 1 122 ? -4.434 -8.028 10.934 1.00 96.81 122 PHE A N 1
ATOM 1003 C CA . PHE A 1 122 ? -5.138 -9.221 11.402 1.00 96.81 122 PHE A CA 1
ATOM 1004 C C . PHE A 1 122 ? -4.981 -9.430 12.909 1.00 96.81 122 PHE A C 1
ATOM 1006 O O . PHE A 1 122 ? -5.952 -9.807 13.563 1.00 96.81 122 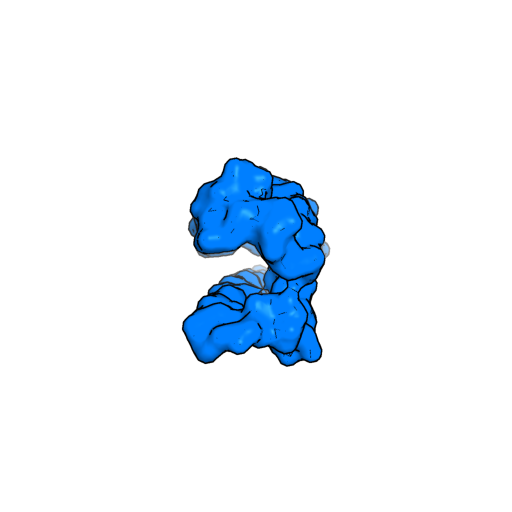PHE A O 1
ATOM 1013 N N . GLY A 1 123 ? -3.820 -9.113 13.486 1.00 96.12 123 GLY A N 1
ATOM 1014 C CA . GLY A 1 123 ? -3.611 -9.140 14.934 1.00 96.12 123 GLY A CA 1
ATOM 1015 C C . GLY A 1 123 ? -4.573 -8.207 15.676 1.00 96.12 123 GLY A C 1
ATOM 1016 O O . GLY A 1 123 ? -5.254 -8.634 16.609 1.00 96.12 123 GLY A O 1
ATOM 1017 N N . LEU A 1 124 ? -4.713 -6.958 15.217 1.00 95.12 124 LEU A N 1
ATOM 1018 C CA . LEU A 1 124 ? -5.668 -5.994 15.781 1.00 95.12 124 LEU A CA 1
ATOM 1019 C C . LEU A 1 124 ? -7.128 -6.427 15.579 1.00 95.12 124 LEU A C 1
ATOM 1021 O O . LEU A 1 124 ? -7.967 -6.227 16.467 1.00 95.12 124 LEU A O 1
ATOM 1025 N N . LEU A 1 125 ? -7.439 -7.031 14.430 1.00 93.88 125 LEU A N 1
ATOM 1026 C CA . LEU A 1 125 ? -8.775 -7.541 14.126 1.00 93.88 125 LEU A CA 1
ATOM 10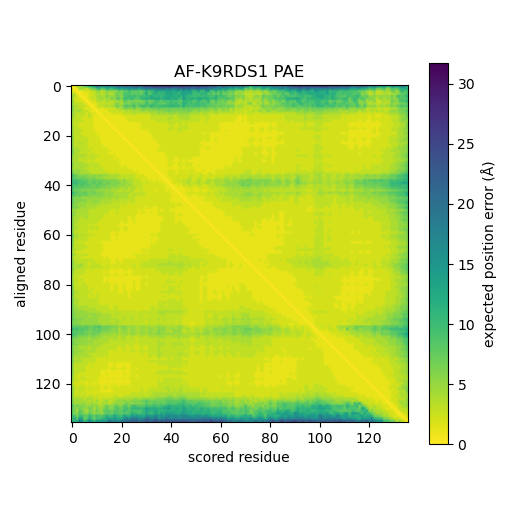27 C C . LEU A 1 125 ? -9.163 -8.701 15.057 1.00 93.88 125 LEU A C 1
ATOM 1029 O O . LEU A 1 125 ? -10.247 -8.685 15.645 1.00 93.88 125 LEU A O 1
ATOM 1033 N N . LEU A 1 126 ? -8.271 -9.680 15.234 1.00 92.50 126 LEU A N 1
ATOM 1034 C CA . LEU A 1 126 ? -8.485 -10.840 16.104 1.00 92.50 126 LEU A CA 1
ATOM 1035 C C . LEU A 1 126 ? -8.532 -10.448 17.585 1.00 92.50 126 LEU A C 1
ATOM 1037 O O . LEU A 1 126 ? -9.386 -10.943 18.318 1.00 92.50 126 LEU A O 1
ATOM 1041 N N . PHE A 1 127 ? -7.682 -9.513 18.016 1.00 90.25 127 PHE A N 1
ATOM 1042 C CA . PHE A 1 127 ? -7.709 -8.987 19.383 1.00 90.25 127 PHE A CA 1
ATOM 1043 C C . PHE A 1 127 ? -9.017 -8.250 19.706 1.00 90.25 127 PHE A C 1
ATOM 1045 O O . PHE A 1 127 ? -9.524 -8.318 20.825 1.00 90.25 127 PHE A O 1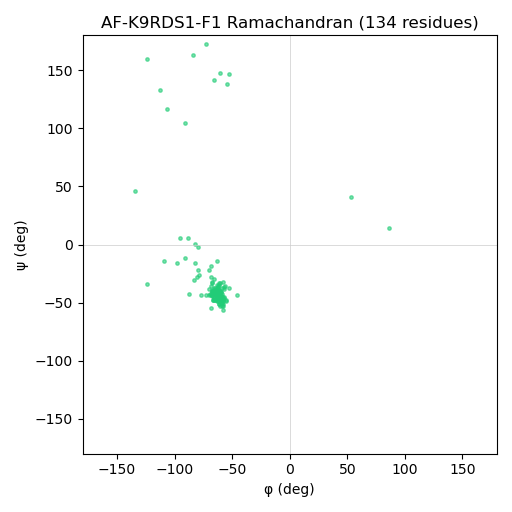
ATOM 1052 N N . THR A 1 128 ? -9.598 -7.552 18.727 1.00 88.25 128 THR A N 1
ATOM 1053 C CA . THR A 1 128 ? -10.910 -6.911 18.908 1.00 88.25 128 THR A CA 1
ATOM 1054 C C . THR A 1 128 ? -12.002 -7.961 19.101 1.00 88.25 128 THR A C 1
ATOM 1056 O O . THR A 1 128 ? -12.791 -7.855 20.040 1.00 88.25 128 THR A O 1
ATOM 1059 N N . ARG A 1 129 ? -11.989 -9.014 18.273 1.00 87.25 129 ARG A N 1
ATOM 1060 C CA . ARG A 1 129 ? -12.939 -10.130 18.360 1.00 87.25 129 ARG A CA 1
ATOM 1061 C C . ARG A 1 129 ? -12.889 -10.835 19.719 1.00 87.25 129 ARG A C 1
ATOM 1063 O O . ARG A 1 129 ? -13.940 -11.123 20.282 1.00 87.25 129 ARG A O 1
ATOM 1070 N N . SER A 1 130 ? -11.697 -11.113 20.252 1.00 86.19 130 SER A N 1
ATOM 1071 C CA . SER A 1 130 ? -11.564 -11.840 21.525 1.00 86.19 130 SER A CA 1
ATOM 1072 C C . SER A 1 130 ? -12.107 -11.050 22.719 1.00 86.19 130 SER A C 1
ATOM 1074 O O . SER A 1 130 ? -12.750 -11.629 23.593 1.00 86.19 130 SER A O 1
ATOM 1076 N N . ARG A 1 131 ? -11.926 -9.721 22.745 1.00 82.62 131 ARG A N 1
ATOM 1077 C CA . ARG A 1 131 ? -12.500 -8.869 23.803 1.00 82.62 131 ARG A CA 1
ATOM 1078 C C . ARG A 1 131 ? -14.022 -8.798 23.751 1.00 82.62 131 ARG A C 1
ATOM 1080 O O . ARG A 1 131 ? -14.642 -8.642 24.794 1.00 82.62 131 ARG A O 1
ATOM 1087 N N . GLU A 1 132 ? -14.618 -8.876 22.566 1.00 80.75 132 GLU A N 1
ATOM 1088 C CA . GLU A 1 132 ? -16.077 -8.863 22.423 1.00 80.75 132 GLU A CA 1
ATOM 1089 C C . GLU A 1 132 ? -16.709 -10.156 22.946 1.00 80.75 132 GLU A C 1
ATOM 1091 O O . GLU A 1 132 ? -17.719 -10.079 23.632 1.00 80.75 132 GLU A O 1
ATOM 1096 N N . GLN A 1 133 ? -16.074 -11.313 22.723 1.00 77.38 133 GLN A N 1
ATOM 1097 C CA . GLN A 1 133 ? -16.552 -12.602 23.247 1.00 77.38 133 GLN A CA 1
ATOM 1098 C C . GLN A 1 133 ? -16.456 -12.728 24.776 1.00 77.38 133 GLN A C 1
ATOM 1100 O O . GLN A 1 133 ? -17.217 -13.480 25.366 1.00 77.38 133 GLN A O 1
ATOM 1105 N N . TYR A 1 134 ? -15.512 -12.036 25.421 1.00 79.69 134 TYR A N 1
ATOM 1106 C CA . TYR A 1 134 ? -15.361 -12.079 26.883 1.00 79.69 134 TYR A CA 1
ATOM 1107 C C . TYR A 1 134 ? -16.379 -11.197 27.625 1.00 79.69 134 TYR A C 1
ATOM 1109 O O . TYR A 1 134 ? -16.692 -11.453 28.781 1.00 79.69 134 TYR A O 1
ATOM 1117 N N . ASN A 1 135 ? -16.877 -10.139 26.979 1.00 73.88 135 ASN A N 1
ATOM 1118 C CA . ASN A 1 135 ? -17.780 -9.161 27.598 1.00 73.88 135 ASN A CA 1
ATOM 1119 C C . ASN A 1 135 ? -19.274 -9.448 27.337 1.00 73.88 135 ASN A C 1
ATOM 1121 O O . ASN A 1 135 ? -20.107 -8.604 27.671 1.00 73.88 135 ASN A O 1
ATOM 1125 N N . SER A 1 136 ? -19.599 -10.575 26.697 1.00 69.12 136 SER A N 1
ATOM 1126 C CA . SER A 1 136 ? -20.961 -11.047 26.396 1.00 69.12 136 SER A CA 1
ATOM 1127 C C . SER A 1 136 ? -21.364 -12.185 27.319 1.00 69.12 136 SER A C 1
ATOM 1129 O O . SER A 1 136 ? -22.515 -12.166 27.798 1.00 69.12 136 SER A O 1
#

Sequence (136 aa):
MNLLFESRHKPSMGIYLKILALFYFYGATVHYANLLGFGEIPFRESPLSWQVGDIFYAILGTFTVIGLWLKTRWGIVCFLLSAVSQLILYIGFPQWFAFTNEQQQLLWSMVMFHVVTLLIFFGLLLFTRSREQYNS

Secondary structure (DSSP, 8-state):
--HHHHHTTSHHHHHHHHHHHHHHHHHHHHHHHHHTT-SSS-TTTS-HHHHHHHHHHHHHHHHHHHHHHTT-HHHHHHHHHHHHHHHHHHHH-GGGT-SSHHHHHHHHHHHHHHHHHHHHHHHHHHHHHHHHHH--

Radius of gyration: 16.73 Å; Cα contacts (8 Å, |Δi|>4): 127; chains: 1; bounding box: 43×27×49 Å

Foldseek 3Di:
DDLLVVLCPPPLNVVLLLVVLVVLVVVLVVLVCQCVQVDPGGLVRDQPLSNVVSVVSNVLSVLLNVCSNVSHPVNVVSLCCNLVVLLCCCVVPVVSQDPDPVSNVVSVVSNVVSVVSVCSNVVSSVVSVVVVVVVD

pLDDT: mean 94.34, std 6.41, range [57.97, 98.81]

Solvent-accessible surface area (backbone atoms only — not comparable to full-atom values): 7093 Å² total; per-residue (Å²): 135,62,67,74,66,57,43,48,73,37,69,70,47,40,50,49,35,39,55,50,17,52,55,33,44,52,53,18,49,51,23,48,38,26,70,74,40,71,35,100,50,42,38,91,76,37,56,68,58,53,46,54,45,29,58,52,42,25,54,46,24,49,50,16,21,57,20,20,58,71,62,40,73,65,11,51,52,38,42,51,51,52,41,51,50,49,42,51,43,52,72,76,44,38,78,66,76,30,91,47,73,68,45,43,53,53,49,50,51,53,43,49,52,38,52,53,52,50,52,53,51,52,49,53,49,52,55,49,53,54,56,54,68,73,76,109

Mean predicted aligned error: 3.53 Å